Protein AF-A0A7E4ZRC6-F1 (afdb_monomer)

Sequence (76 aa):
MNLLVGTVGNDVYNYNIEISTDKNEWAHILSAEKQKDWKNIKFNKQPVIFIKIAGTVSTAEHSRFDCIRLECFTEK

Structure (mmCIF, N/CA/C/O backbone):
data_AF-A0A7E4ZRC6-F1
#
_entry.id   AF-A0A7E4ZRC6-F1
#
loop_
_atom_site.group_PDB
_atom_site.id
_atom_site.type_symbol
_atom_site.label_atom_id
_atom_site.label_alt_id
_atom_site.label_comp_id
_atom_site.label_asym_id
_atom_site.label_entity_id
_atom_site.label_seq_id
_atom_site.pdbx_PDB_ins_code
_atom_site.Cartn_x
_atom_site.Cartn_y
_atom_site.Cartn_z
_atom_site.occupancy
_atom_site.B_iso_or_equiv
_atom_site.auth_seq_id
_atom_site.auth_comp_id
_atom_site.auth_asym_id
_atom_site.auth_atom_id
_atom_site.pdbx_PDB_model_num
ATOM 1 N N . MET A 1 1 ? -4.751 -9.034 7.425 1.00 86.12 1 MET A N 1
ATOM 2 C CA . MET A 1 1 ? -5.504 -8.362 6.344 1.00 86.12 1 MET A CA 1
ATOM 3 C C . MET A 1 1 ? -4.672 -8.429 5.089 1.00 86.12 1 MET A C 1
ATOM 5 O O . MET A 1 1 ? -3.452 -8.491 5.207 1.00 86.12 1 MET A O 1
ATOM 9 N N . ASN A 1 2 ? -5.331 -8.439 3.936 1.00 86.75 2 ASN A N 1
ATOM 10 C CA . ASN A 1 2 ? -4.692 -8.538 2.634 1.00 86.75 2 ASN A CA 1
ATOM 11 C C . ASN A 1 2 ? -4.973 -7.274 1.833 1.00 86.75 2 ASN A C 1
ATOM 13 O O . ASN A 1 2 ? -6.126 -6.854 1.747 1.00 86.75 2 ASN A O 1
ATOM 17 N N . LEU A 1 3 ? -3.921 -6.698 1.257 1.00 85.88 3 LEU A N 1
ATOM 18 C CA . LEU A 1 3 ? -3.989 -5.588 0.319 1.00 85.88 3 LEU A CA 1
ATOM 19 C C . LEU A 1 3 ? -3.422 -6.035 -1.026 1.00 85.88 3 LEU A C 1
ATOM 21 O O . LEU A 1 3 ? -2.250 -6.396 -1.117 1.00 85.88 3 LEU A O 1
ATOM 25 N N . LEU A 1 4 ? -4.253 -6.000 -2.059 1.00 85.25 4 LEU A N 1
ATOM 26 C CA . LEU A 1 4 ? -3.860 -6.257 -3.434 1.00 85.25 4 LEU A CA 1
ATOM 27 C C . LEU A 1 4 ? -3.618 -4.928 -4.143 1.00 85.25 4 LEU A C 1
ATOM 29 O O . LEU A 1 4 ? -4.512 -4.083 -4.177 1.00 85.25 4 LEU A O 1
ATOM 33 N N . VAL A 1 5 ? -2.433 -4.768 -4.728 1.00 84.38 5 VAL A N 1
ATOM 34 C CA . VAL A 1 5 ? -2.085 -3.624 -5.581 1.00 84.38 5 VAL A CA 1
ATOM 35 C C . VAL A 1 5 ? -1.710 -4.142 -6.961 1.00 84.38 5 VAL A C 1
ATOM 37 O O . VAL A 1 5 ? -0.843 -5.009 -7.073 1.00 84.38 5 VAL A O 1
ATOM 40 N N . GLY A 1 6 ? -2.377 -3.633 -7.995 1.00 82.44 6 GLY A N 1
ATOM 41 C CA . GLY A 1 6 ? -2.092 -3.943 -9.394 1.00 82.44 6 GLY A CA 1
ATOM 42 C C . GLY A 1 6 ? -1.556 -2.727 -10.143 1.00 82.44 6 GLY A C 1
ATOM 43 O O . GLY A 1 6 ? -2.168 -1.657 -10.102 1.00 82.44 6 GLY A O 1
ATOM 44 N N . THR A 1 7 ? -0.449 -2.914 -10.855 1.00 76.25 7 THR A N 1
ATOM 45 C CA . THR A 1 7 ? 0.132 -1.959 -11.811 1.00 76.25 7 THR A CA 1
ATOM 46 C C . THR A 1 7 ? -0.030 -2.492 -13.235 1.00 76.25 7 THR A C 1
ATOM 48 O O . THR A 1 7 ? -0.211 -3.697 -13.423 1.00 76.25 7 THR A O 1
ATOM 51 N N . VAL A 1 8 ? -0.012 -1.615 -14.243 1.00 73.69 8 VAL A N 1
ATOM 52 C CA . VAL A 1 8 ? -0.087 -2.016 -15.659 1.00 73.69 8 VAL A CA 1
ATOM 53 C C . VAL A 1 8 ? 1.223 -1.706 -16.373 1.00 73.69 8 VAL A C 1
ATOM 55 O 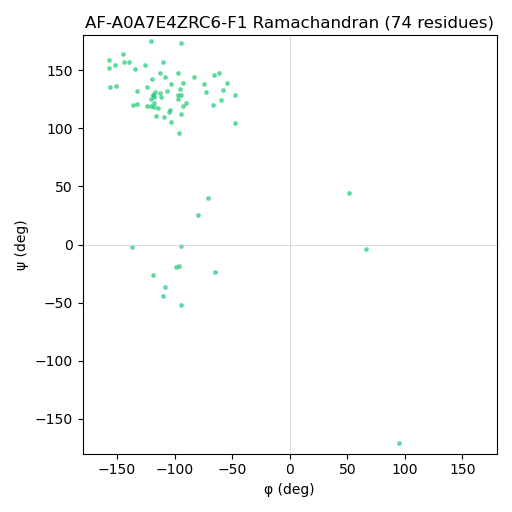O . VAL A 1 8 ? 1.866 -0.703 -16.083 1.00 73.69 8 VAL A O 1
ATOM 58 N N . GLY A 1 9 ? 1.578 -2.535 -17.352 1.00 70.81 9 GLY A N 1
ATOM 59 C CA . GLY A 1 9 ? 2.717 -2.295 -18.234 1.00 70.81 9 GLY A CA 1
ATOM 60 C C . GLY A 1 9 ? 4.011 -2.978 -17.793 1.00 70.81 9 GLY A C 1
ATOM 61 O O . GLY A 1 9 ? 4.026 -3.826 -16.908 1.00 70.81 9 GLY A O 1
ATOM 62 N N . ASN A 1 10 ? 5.101 -2.623 -18.476 1.00 68.56 10 ASN A N 1
ATOM 63 C CA . ASN A 1 10 ? 6.439 -3.184 -18.248 1.00 68.56 10 ASN A CA 1
ATOM 64 C C . ASN A 1 10 ? 7.289 -2.342 -17.284 1.00 68.56 10 ASN A C 1
ATOM 66 O O . ASN A 1 10 ? 8.440 -2.704 -17.004 1.00 68.56 10 ASN A O 1
ATOM 70 N N . ASP A 1 11 ? 6.730 -1.224 -16.816 1.00 73.44 11 ASP A N 1
ATOM 71 C CA . ASP A 1 11 ? 7.392 -0.288 -15.926 1.00 73.44 11 ASP A CA 1
ATOM 72 C C . ASP A 1 11 ? 7.666 -0.921 -14.562 1.00 73.44 11 ASP A C 1
ATOM 74 O O . ASP A 1 11 ? 6.933 -1.766 -14.047 1.00 73.44 11 ASP A O 1
ATOM 78 N N . VAL A 1 12 ? 8.787 -0.501 -13.990 1.00 77.75 12 VAL A N 1
ATOM 79 C CA . VAL A 1 12 ? 9.276 -0.964 -12.701 1.00 77.75 12 VAL A CA 1
ATOM 80 C C . VAL A 1 12 ? 9.005 0.117 -11.672 1.00 77.75 12 VAL A C 1
ATOM 82 O O . VAL A 1 12 ? 9.592 1.199 -11.731 1.00 77.75 12 VAL A O 1
ATOM 85 N N . TYR A 1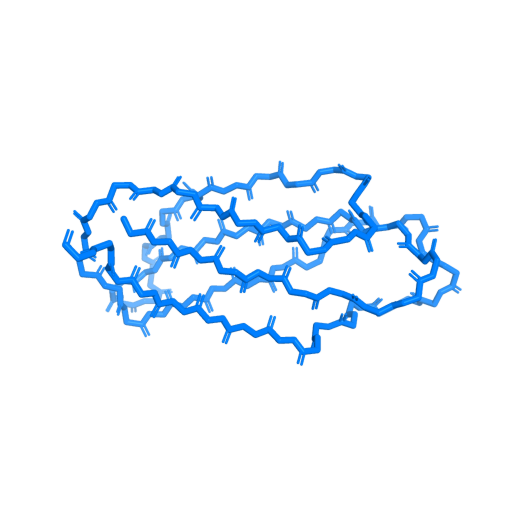 13 ? 8.152 -0.189 -10.702 1.00 82.00 13 TYR A N 1
ATOM 86 C CA . TYR A 1 13 ? 7.751 0.758 -9.676 1.00 82.00 13 TYR A CA 1
ATOM 87 C C . TYR A 1 13 ? 8.446 0.491 -8.346 1.00 82.00 13 TYR A C 1
ATOM 89 O O . TYR A 1 13 ? 8.556 -0.648 -7.879 1.00 82.00 13 TYR A O 1
ATOM 97 N N . ASN A 1 14 ? 8.857 1.590 -7.723 1.00 85.88 14 ASN A N 1
ATOM 98 C CA . ASN A 1 14 ? 9.186 1.649 -6.311 1.00 85.88 14 ASN A CA 1
ATOM 99 C C . ASN A 1 14 ? 8.054 2.413 -5.622 1.00 85.88 14 ASN A C 1
ATOM 101 O O . ASN A 1 14 ? 7.621 3.456 -6.119 1.00 85.88 14 ASN A O 1
ATOM 105 N N . TYR A 1 15 ? 7.529 1.887 -4.522 1.00 88.38 15 TYR A N 1
ATOM 106 C CA . TYR A 1 15 ? 6.444 2.540 -3.800 1.00 88.38 15 TYR A CA 1
ATOM 107 C C . TYR A 1 15 ? 6.382 2.096 -2.344 1.00 88.38 15 TYR A C 1
ATOM 109 O O . TYR A 1 15 ? 6.723 0.966 -2.002 1.00 88.38 15 TYR A O 1
ATOM 117 N N . ASN A 1 16 ? 5.877 2.983 -1.496 1.00 92.12 16 ASN A N 1
ATOM 118 C CA . ASN A 1 16 ? 5.620 2.711 -0.093 1.00 92.12 16 ASN A CA 1
ATOM 119 C C . ASN A 1 16 ? 4.119 2.607 0.159 1.00 92.12 16 ASN A C 1
ATOM 121 O O . ASN A 1 16 ? 3.327 3.339 -0.440 1.00 92.12 16 ASN A O 1
ATOM 125 N N . ILE A 1 17 ? 3.740 1.716 1.069 1.00 94.12 17 ILE A N 1
ATOM 126 C CA . ILE A 1 17 ? 2.371 1.585 1.559 1.00 94.12 17 ILE A CA 1
ATOM 127 C C . ILE A 1 17 ? 2.353 1.850 3.049 1.00 94.12 17 ILE A C 1
ATOM 129 O O . ILE A 1 17 ? 3.098 1.244 3.821 1.00 94.12 17 ILE A O 1
ATOM 133 N N . GLU A 1 18 ? 1.450 2.739 3.435 1.00 96.25 18 GLU A N 1
ATOM 134 C CA . GLU A 1 18 ? 1.208 3.121 4.814 1.00 96.25 18 GLU A CA 1
ATOM 135 C C . GLU A 1 18 ? -0.297 3.152 5.073 1.00 96.25 18 GLU A C 1
ATOM 137 O O . GLU A 1 18 ? -1.101 3.417 4.173 1.00 96.25 18 GLU A O 1
ATOM 142 N N . ILE A 1 19 ? -0.681 2.893 6.316 1.00 96.56 19 ILE A N 1
ATOM 143 C CA . ILE A 1 19 ? -2.075 2.922 6.760 1.00 96.56 19 ILE A CA 1
ATOM 144 C C . ILE A 1 19 ? -2.232 3.855 7.953 1.00 96.56 19 ILE A C 1
ATOM 146 O O . ILE A 1 19 ? -1.284 4.085 8.701 1.00 96.56 19 ILE A O 1
ATOM 150 N N . SER A 1 20 ? -3.438 4.382 8.131 1.00 96.69 20 SER A N 1
ATOM 151 C CA . SER A 1 20 ? -3.759 5.252 9.258 1.00 96.69 20 SER A CA 1
ATOM 152 C C . SER A 1 20 ? -5.235 5.152 9.637 1.00 96.69 20 SER A C 1
ATOM 154 O O . SER A 1 20 ? -6.100 4.840 8.808 1.00 96.69 20 SER A O 1
ATOM 156 N N . THR A 1 21 ? -5.528 5.443 10.899 1.00 97.62 21 THR A N 1
ATOM 157 C CA . THR A 1 21 ? -6.886 5.663 11.403 1.00 97.62 21 THR A CA 1
ATOM 158 C C . THR A 1 21 ? -7.261 7.146 11.447 1.00 97.62 21 THR A C 1
ATOM 160 O O . THR A 1 21 ? -8.446 7.457 11.490 1.00 97.62 21 THR A O 1
ATOM 163 N N . ASP A 1 22 ? -6.295 8.069 11.406 1.00 96.56 22 ASP A N 1
ATOM 164 C CA . ASP A 1 22 ? -6.523 9.490 11.712 1.00 96.56 22 ASP A CA 1
ATOM 165 C C . ASP A 1 22 ? -5.837 10.499 10.765 1.00 96.56 22 ASP A C 1
ATOM 167 O O . ASP A 1 22 ? -6.057 11.698 10.906 1.00 96.56 22 ASP A O 1
ATOM 171 N N . LYS A 1 23 ? -5.055 10.033 9.779 1.00 95.56 23 LYS A N 1
ATOM 172 C CA . LYS A 1 23 ? -4.181 10.814 8.871 1.00 95.56 23 LYS A CA 1
ATOM 173 C C . LYS A 1 23 ? -2.982 11.512 9.525 1.00 95.56 23 LYS A C 1
ATOM 175 O O . LYS A 1 23 ? -2.177 12.077 8.781 1.00 95.56 23 LYS A O 1
ATOM 180 N N . ASN A 1 24 ? -2.821 11.453 10.842 1.00 95.75 24 ASN A N 1
ATOM 181 C CA . ASN A 1 24 ? -1.688 12.051 11.546 1.00 95.75 24 ASN A CA 1
ATOM 182 C C . ASN A 1 24 ? -0.588 11.014 11.760 1.00 95.75 24 ASN A C 1
ATOM 184 O O . ASN A 1 24 ? 0.554 11.230 11.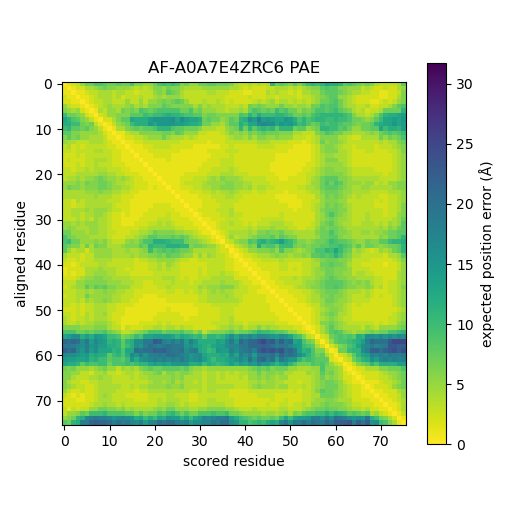356 1.00 95.75 24 ASN A O 1
ATOM 188 N N . GLU A 1 25 ? -0.949 9.866 12.330 1.00 95.62 25 GLU A N 1
ATOM 189 C CA . GLU A 1 25 ? -0.029 8.761 12.567 1.00 95.62 25 GLU A CA 1
ATOM 190 C C . GLU A 1 25 ? -0.149 7.731 11.447 1.00 95.62 25 GLU A C 1
ATOM 192 O O . GLU A 1 25 ? -1.241 7.271 11.101 1.00 95.62 25 GLU A O 1
ATOM 197 N N . TRP A 1 26 ? 0.991 7.373 10.860 1.00 96.69 26 TRP A N 1
ATOM 198 C CA . TRP A 1 26 ? 1.066 6.436 9.747 1.00 96.69 26 TRP A CA 1
ATOM 199 C C . TRP A 1 26 ? 1.878 5.213 10.155 1.00 96.69 26 TRP A C 1
ATOM 201 O O . TRP A 1 26 ? 3.045 5.322 10.527 1.00 96.69 26 TRP A O 1
ATOM 211 N N . ALA A 1 27 ? 1.259 4.038 10.058 1.00 95.88 27 ALA A N 1
ATOM 212 C CA . ALA A 1 27 ? 1.948 2.770 10.218 1.00 95.88 27 ALA A CA 1
ATOM 213 C C . ALA A 1 27 ? 2.470 2.305 8.856 1.00 95.88 27 ALA A C 1
ATOM 215 O O . ALA A 1 27 ? 1.702 2.118 7.906 1.00 95.88 27 ALA A O 1
ATOM 216 N N . HIS A 1 28 ? 3.782 2.106 8.767 1.00 95.81 28 HIS A N 1
ATOM 217 C CA . HIS A 1 28 ? 4.423 1.587 7.569 1.00 95.81 28 HIS A CA 1
ATOM 218 C C . HIS A 1 28 ? 4.123 0.095 7.379 1.00 95.81 28 HIS A C 1
ATOM 220 O O . HIS A 1 28 ? 4.284 -0.697 8.307 1.00 95.81 28 HIS A O 1
ATOM 226 N N . ILE A 1 29 ? 3.708 -0.287 6.170 1.00 95.19 29 ILE A N 1
ATOM 227 C CA . ILE A 1 29 ? 3.354 -1.671 5.823 1.00 95.19 29 ILE A CA 1
ATOM 228 C C . ILE A 1 29 ? 4.374 -2.302 4.886 1.00 95.19 29 ILE A C 1
ATOM 230 O O . ILE A 1 29 ? 4.733 -3.464 5.067 1.00 95.19 29 ILE A O 1
ATOM 234 N N . LEU A 1 30 ? 4.814 -1.567 3.866 1.00 92.94 30 LEU A N 1
ATOM 235 C CA . LEU A 1 30 ? 5.728 -2.093 2.862 1.00 92.94 30 LEU A CA 1
ATOM 236 C C . LEU A 1 30 ? 6.506 -0.969 2.183 1.00 92.94 30 LEU A C 1
ATOM 238 O O . LEU A 1 30 ? 5.900 -0.001 1.727 1.00 92.94 30 LEU A O 1
ATOM 242 N N . SER A 1 31 ? 7.812 -1.174 2.019 1.00 91.38 31 SER A N 1
ATOM 243 C CA . SER A 1 31 ? 8.644 -0.499 1.020 1.00 91.38 31 SER A CA 1
ATOM 244 C C . SER A 1 31 ? 8.893 -1.479 -0.117 1.00 91.38 31 SER A C 1
ATOM 246 O O . SER A 1 31 ? 9.617 -2.464 0.037 1.00 91.38 31 SER A O 1
ATOM 248 N N . ALA A 1 32 ? 8.223 -1.267 -1.242 1.00 87.69 32 ALA A N 1
ATOM 249 C CA . ALA A 1 32 ? 8.341 -2.106 -2.417 1.00 87.69 32 ALA A CA 1
ATOM 250 C C . ALA A 1 32 ? 9.377 -1.517 -3.372 1.00 87.69 32 ALA A C 1
ATOM 252 O O . ALA A 1 32 ? 9.285 -0.353 -3.756 1.00 87.69 32 ALA A O 1
ATOM 253 N N . GLU A 1 33 ? 10.324 -2.347 -3.799 1.00 86.00 33 GLU A N 1
ATOM 254 C CA . GLU A 1 33 ? 11.326 -1.984 -4.797 1.00 86.00 33 GLU A CA 1
ATOM 255 C C . GLU A 1 33 ? 11.223 -2.896 -6.012 1.00 86.00 33 GLU A C 1
ATOM 257 O O . GLU A 1 33 ? 10.991 -4.101 -5.893 1.00 86.00 33 GLU A O 1
ATOM 262 N N . LYS A 1 34 ? 11.427 -2.318 -7.187 1.00 82.69 34 LYS A N 1
ATOM 263 C CA . LYS A 1 34 ? 11.481 -2.989 -8.480 1.00 82.69 34 LYS A CA 1
ATOM 264 C C . LYS A 1 34 ? 10.294 -3.911 -8.798 1.00 82.69 34 LYS A C 1
ATOM 266 O O . LYS A 1 34 ? 10.484 -5.027 -9.280 1.00 82.69 34 LYS A O 1
ATOM 271 N N . GLN A 1 35 ? 9.068 -3.466 -8.529 1.00 81.69 35 GLN A N 1
ATOM 272 C CA . GLN A 1 35 ? 7.858 -4.259 -8.774 1.00 81.69 35 GLN A CA 1
ATOM 273 C C . GLN A 1 35 ? 7.253 -3.981 -10.153 1.00 81.69 35 GLN A C 1
ATOM 275 O O . GLN A 1 35 ? 7.193 -2.828 -10.568 1.00 81.69 35 GLN A O 1
ATOM 280 N N . LYS A 1 36 ? 6.790 -5.034 -10.837 1.00 74.75 36 LYS A N 1
ATOM 281 C CA . LYS A 1 36 ? 6.129 -4.955 -12.156 1.00 74.75 36 LYS A CA 1
ATOM 282 C C . LYS A 1 36 ? 4.686 -5.474 -12.157 1.00 74.75 36 LYS A C 1
ATOM 284 O O . LYS A 1 36 ? 3.879 -5.032 -12.965 1.00 74.75 36 LYS A O 1
ATOM 289 N N . ASP A 1 37 ? 4.367 -6.386 -11.239 1.00 76.81 37 ASP A N 1
ATOM 290 C CA . ASP A 1 37 ? 3.130 -7.167 -11.244 1.00 76.81 37 ASP A CA 1
ATOM 291 C C . ASP A 1 37 ? 2.283 -6.953 -9.984 1.00 76.81 37 ASP A C 1
ATOM 293 O O . ASP A 1 37 ? 2.683 -6.303 -9.015 1.00 76.81 37 ASP A O 1
ATOM 297 N N . TRP A 1 38 ? 1.105 -7.578 -9.999 1.00 79.69 38 TRP A N 1
ATOM 298 C CA . TRP A 1 38 ? 0.193 -7.691 -8.869 1.00 79.69 38 TRP A CA 1
ATOM 299 C C . TRP A 1 38 ? 0.915 -8.127 -7.596 1.00 79.69 38 TRP A C 1
ATOM 301 O O . TRP A 1 38 ? 1.580 -9.165 -7.560 1.00 79.69 38 TRP A O 1
ATOM 311 N N . LYS A 1 39 ? 0.704 -7.376 -6.516 1.00 84.88 39 LYS A N 1
ATOM 312 C CA . LYS A 1 39 ? 1.276 -7.678 -5.206 1.00 84.88 39 LYS A CA 1
ATOM 313 C C . LYS A 1 39 ? 0.177 -7.882 -4.180 1.00 84.88 39 LYS A C 1
ATOM 315 O O . LYS A 1 39 ? -0.591 -6.964 -3.907 1.00 84.88 39 LYS A O 1
ATOM 320 N N . ASN A 1 40 ? 0.127 -9.079 -3.597 1.00 89.75 40 ASN A N 1
ATOM 321 C CA . ASN A 1 40 ? -0.688 -9.355 -2.420 1.00 89.75 40 ASN A CA 1
ATOM 322 C C . ASN A 1 40 ? 0.157 -9.147 -1.160 1.00 89.75 40 ASN A C 1
ATOM 324 O O . ASN A 1 40 ? 1.177 -9.811 -0.967 1.00 89.75 40 ASN A O 1
ATOM 328 N N . ILE A 1 41 ? -0.264 -8.213 -0.319 1.00 91.25 41 ILE A N 1
ATOM 329 C CA . ILE A 1 41 ? 0.474 -7.755 0.850 1.00 91.25 41 ILE A CA 1
ATOM 330 C C . ILE A 1 41 ? -0.318 -8.141 2.084 1.00 91.25 41 ILE A C 1
ATOM 332 O O . ILE A 1 41 ? -1.433 -7.661 2.296 1.00 91.25 41 ILE A O 1
ATOM 336 N N . LYS A 1 42 ? 0.278 -8.995 2.915 1.00 91.81 42 LYS A N 1
ATOM 337 C CA . LYS A 1 42 ? -0.301 -9.381 4.198 1.00 91.81 42 LYS A CA 1
ATOM 338 C C . LYS A 1 42 ? 0.264 -8.514 5.309 1.00 91.81 42 LYS A C 1
ATOM 340 O O 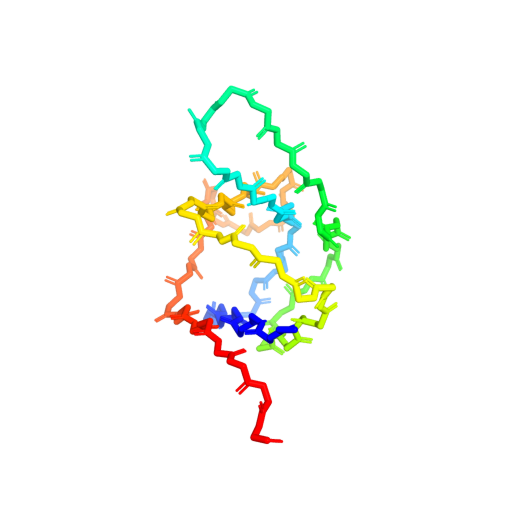. LYS A 1 42 ? 1.473 -8.344 5.412 1.00 91.81 42 LYS A O 1
ATOM 345 N N . PHE A 1 43 ? -0.616 -8.017 6.165 1.00 91.94 43 PHE A N 1
ATOM 346 C CA . PHE A 1 43 ? -0.241 -7.265 7.357 1.00 91.94 43 PHE A CA 1
ATOM 347 C C . PHE A 1 43 ? -1.200 -7.546 8.513 1.00 91.94 43 PHE A C 1
ATOM 349 O O . PHE A 1 43 ? -2.294 -8.099 8.322 1.00 91.94 43 PHE A O 1
ATOM 356 N N . ASN A 1 44 ? -0.776 -7.185 9.725 1.00 91.50 44 ASN A N 1
ATOM 357 C CA . ASN A 1 44 ? -1.534 -7.433 10.949 1.00 91.50 44 ASN A CA 1
ATOM 358 C C . ASN A 1 44 ? -2.954 -6.865 10.848 1.00 91.50 44 ASN A C 1
ATOM 360 O O . ASN A 1 44 ? -3.173 -5.772 10.318 1.00 91.50 44 ASN A O 1
ATOM 364 N N . LYS A 1 45 ? -3.929 -7.633 11.347 1.00 90.00 45 LYS A N 1
ATOM 365 C CA . LYS A 1 45 ? -5.333 -7.218 11.375 1.00 90.00 45 LYS A CA 1
ATOM 366 C C . LYS A 1 45 ? -5.483 -6.037 12.329 1.00 90.00 45 LYS A C 1
ATOM 368 O O . LYS A 1 45 ? -5.179 -6.166 13.508 1.00 90.00 45 LYS A O 1
ATOM 373 N N . GLN A 1 46 ? -5.952 -4.912 11.804 1.00 89.38 46 GLN A N 1
ATOM 374 C CA . GLN A 1 46 ? -6.132 -3.671 12.551 1.00 89.38 46 GLN A CA 1
ATOM 375 C C . GLN A 1 46 ? -7.170 -2.782 11.854 1.00 89.38 46 GLN A C 1
ATOM 377 O O . GLN A 1 46 ? -7.402 -2.969 10.656 1.00 89.38 46 GLN A O 1
ATOM 382 N N . PRO A 1 47 ? -7.801 -1.832 12.564 1.00 91.88 47 PRO A N 1
ATOM 383 C CA . PRO A 1 47 ? -8.643 -0.825 11.931 1.00 91.88 47 PRO A CA 1
ATOM 384 C C . PRO A 1 47 ? -7.847 -0.022 10.898 1.00 9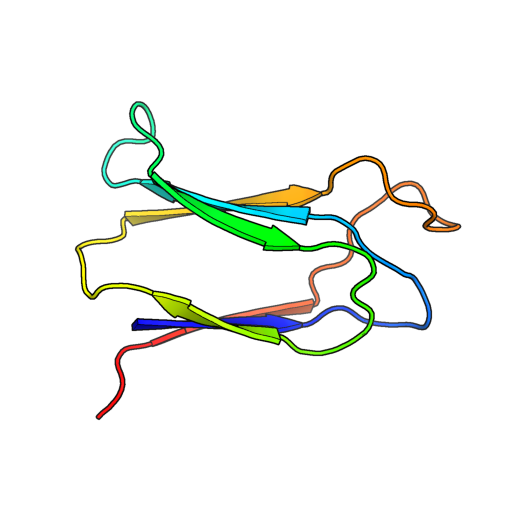1.88 47 PRO A C 1
ATOM 386 O O . PRO A 1 47 ? -6.739 0.429 11.176 1.00 91.88 47 PRO A O 1
ATOM 389 N N . VAL A 1 48 ? -8.414 0.159 9.707 1.00 92.94 48 VAL A N 1
ATOM 390 C CA . VAL A 1 48 ? -7.821 0.965 8.634 1.00 92.94 48 VAL A CA 1
ATOM 391 C C . VAL A 1 48 ? -8.899 1.874 8.080 1.00 92.94 48 VAL A C 1
ATOM 393 O O . VAL A 1 48 ? -9.927 1.394 7.608 1.00 92.94 48 VAL A O 1
ATOM 396 N N . ILE A 1 49 ? -8.654 3.180 8.147 1.00 95.31 49 ILE A N 1
ATOM 397 C CA . ILE A 1 49 ? -9.545 4.200 7.579 1.00 95.31 49 ILE A CA 1
ATOM 398 C C . ILE A 1 49 ? -8.896 4.808 6.334 1.00 95.31 49 ILE A C 1
ATOM 400 O O . ILE A 1 49 ? -9.570 5.073 5.342 1.00 95.31 49 ILE A O 1
ATOM 404 N N . PHE A 1 50 ? -7.574 4.968 6.355 1.00 96.38 50 PHE A N 1
ATOM 405 C CA . PHE A 1 50 ? -6.804 5.537 5.261 1.00 96.38 50 PHE A CA 1
ATOM 406 C C . PHE A 1 50 ? -5.710 4.574 4.817 1.00 96.38 50 PHE A C 1
ATOM 408 O O . PHE A 1 50 ? -4.992 4.005 5.638 1.00 96.38 50 PHE A O 1
ATOM 415 N N . ILE A 1 51 ? -5.575 4.430 3.501 1.00 95.56 51 ILE A N 1
ATOM 416 C CA . ILE A 1 51 ? -4.474 3.730 2.841 1.00 95.56 51 ILE A CA 1
ATOM 417 C C . ILE A 1 51 ? -3.767 4.763 1.972 1.00 95.56 51 ILE A C 1
ATOM 419 O O . ILE A 1 51 ? -4.413 5.457 1.185 1.00 95.56 51 ILE A O 1
ATOM 423 N N . LYS A 1 52 ? -2.449 4.868 2.111 1.00 94.44 52 LYS A N 1
ATOM 424 C CA . LYS A 1 52 ? -1.604 5.747 1.305 1.00 94.44 52 LYS A CA 1
ATOM 425 C C . LYS A 1 52 ? -0.615 4.895 0.527 1.00 94.44 52 LYS A C 1
ATOM 427 O O . LYS A 1 52 ? 0.101 4.086 1.111 1.00 94.44 52 LYS A O 1
ATOM 432 N N . ILE A 1 53 ? -0.591 5.098 -0.787 1.00 91.88 53 ILE A N 1
ATOM 433 C CA . ILE A 1 53 ? 0.365 4.480 -1.705 1.00 91.88 53 ILE A CA 1
ATOM 434 C C . ILE A 1 53 ? 1.189 5.615 -2.293 1.00 91.88 53 ILE A C 1
ATOM 436 O O . ILE A 1 53 ? 0.665 6.443 -3.036 1.00 91.88 53 ILE A O 1
ATOM 440 N N . ALA A 1 54 ? 2.457 5.687 -1.912 1.00 88.75 54 ALA A N 1
ATOM 441 C CA . ALA A 1 54 ? 3.366 6.728 -2.361 1.00 88.75 54 ALA A CA 1
ATOM 442 C C . ALA A 1 54 ? 4.387 6.116 -3.317 1.00 88.75 54 ALA A C 1
ATOM 444 O O . ALA A 1 54 ? 5.244 5.349 -2.883 1.00 88.75 54 ALA A O 1
ATOM 445 N N . GLY A 1 55 ? 4.302 6.450 -4.607 1.00 83.38 55 GLY A N 1
ATOM 446 C CA . GLY A 1 55 ? 5.379 6.153 -5.549 1.00 83.38 55 GLY A CA 1
ATOM 447 C C . GLY A 1 55 ? 6.660 6.840 -5.081 1.00 83.38 55 GLY A C 1
ATOM 448 O O . GLY A 1 55 ? 6.662 8.045 -4.829 1.00 83.38 55 GLY A O 1
ATOM 449 N N . THR A 1 56 ? 7.732 6.076 -4.911 1.00 79.69 56 THR A N 1
ATOM 450 C CA . THR A 1 56 ? 9.067 6.618 -4.641 1.00 79.69 56 THR A CA 1
ATOM 451 C C . THR A 1 56 ? 9.822 6.745 -5.958 1.00 79.69 56 THR A C 1
ATOM 453 O O . THR A 1 56 ? 9.294 6.350 -6.998 1.00 79.69 56 THR A O 1
ATOM 456 N N . VAL A 1 57 ? 11.023 7.344 -5.941 1.00 67.25 57 VAL A N 1
ATOM 457 C CA . VAL A 1 57 ? 11.845 7.544 -7.149 1.00 67.25 57 VAL A CA 1
ATOM 458 C C . VAL A 1 57 ? 11.904 6.232 -7.932 1.00 67.25 57 VAL A C 1
ATOM 460 O O . VAL A 1 57 ? 12.547 5.264 -7.518 1.00 67.25 57 VAL A O 1
ATOM 463 N N . SER A 1 58 ? 11.157 6.188 -9.030 1.00 57.16 58 SER A N 1
ATOM 464 C CA . SER A 1 58 ? 11.043 5.032 -9.897 1.00 57.16 58 SER A CA 1
ATOM 465 C C . SER A 1 58 ? 12.005 5.230 -11.055 1.00 57.16 58 SER A C 1
ATOM 467 O O . SER A 1 58 ? 12.249 6.343 -11.515 1.00 57.16 58 SER A O 1
ATOM 469 N N . THR A 1 59 ? 12.545 4.131 -11.560 1.00 52.41 59 THR A N 1
ATOM 470 C CA . THR A 1 59 ? 13.194 4.103 -12.873 1.00 52.41 59 THR A CA 1
ATOM 471 C C . THR A 1 59 ? 12.145 4.008 -13.989 1.00 52.41 59 THR A C 1
ATOM 473 O O . THR A 1 59 ? 12.430 3.419 -15.026 1.00 52.41 59 THR A O 1
ATOM 476 N N . ALA A 1 60 ? 10.908 4.465 -13.749 1.00 57.34 60 ALA A N 1
ATOM 477 C CA . ALA A 1 60 ? 9.818 4.349 -14.710 1.00 57.34 60 ALA A CA 1
ATOM 478 C C . ALA A 1 60 ? 10.023 5.361 -15.840 1.00 57.34 60 ALA A C 1
ATOM 480 O O . ALA A 1 60 ? 10.394 6.509 -15.591 1.00 57.34 60 ALA A O 1
ATOM 481 N N . GLU A 1 61 ? 9.771 4.938 -17.079 1.00 55.66 61 GLU A N 1
ATOM 482 C CA . GLU A 1 61 ? 9.959 5.791 -18.261 1.00 55.66 61 GLU A CA 1
ATOM 483 C C . GLU A 1 61 ? 9.002 6.993 -18.264 1.00 55.66 61 GLU A C 1
ATOM 485 O O . GLU A 1 61 ? 9.292 8.046 -18.832 1.00 55.66 61 GLU A O 1
ATOM 490 N N . HIS A 1 62 ? 7.880 6.856 -17.560 1.00 58.75 62 HIS A N 1
ATOM 491 C CA . HIS A 1 62 ? 6.880 7.888 -17.353 1.00 58.75 62 HIS A CA 1
ATOM 492 C C . HIS A 1 62 ? 6.904 8.284 -15.875 1.00 58.75 62 HIS A C 1
ATOM 494 O O . HIS A 1 62 ? 6.791 7.434 -14.996 1.00 58.75 62 HIS A O 1
ATOM 500 N N . SER A 1 63 ? 7.038 9.576 -15.577 1.00 69.50 63 SER A N 1
ATOM 501 C CA . SER A 1 63 ? 7.160 10.140 -14.221 1.00 69.50 63 SER A CA 1
ATOM 502 C C . SER A 1 63 ? 5.864 10.076 -13.384 1.00 69.50 63 SER A C 1
ATOM 504 O O . SER A 1 63 ? 5.518 11.020 -12.675 1.00 69.50 63 SER A O 1
ATOM 506 N N . ARG A 1 64 ? 5.116 8.971 -13.465 1.00 74.19 64 ARG A N 1
ATOM 507 C CA . ARG A 1 64 ? 3.862 8.724 -12.745 1.00 74.19 64 ARG A CA 1
ATOM 508 C C . ARG A 1 64 ? 3.783 7.281 -12.243 1.00 74.19 64 ARG A C 1
ATOM 510 O O . ARG A 1 64 ? 4.429 6.387 -12.781 1.00 74.19 64 ARG A O 1
ATOM 517 N N . PHE A 1 65 ? 2.971 7.061 -11.213 1.00 79.31 65 PHE A N 1
ATOM 518 C CA . PHE A 1 65 ? 2.658 5.735 -10.680 1.00 79.31 65 PHE A CA 1
ATOM 519 C C . PHE A 1 65 ? 1.242 5.331 -11.106 1.00 79.31 65 PHE A C 1
ATOM 521 O O . PHE A 1 65 ? 0.271 5.950 -10.669 1.00 79.31 65 PHE A O 1
ATOM 528 N N . ASP A 1 66 ? 1.131 4.299 -11.944 1.00 80.38 66 ASP A N 1
ATOM 529 C CA . ASP A 1 66 ? -0.144 3.840 -12.503 1.00 80.38 66 ASP A CA 1
ATOM 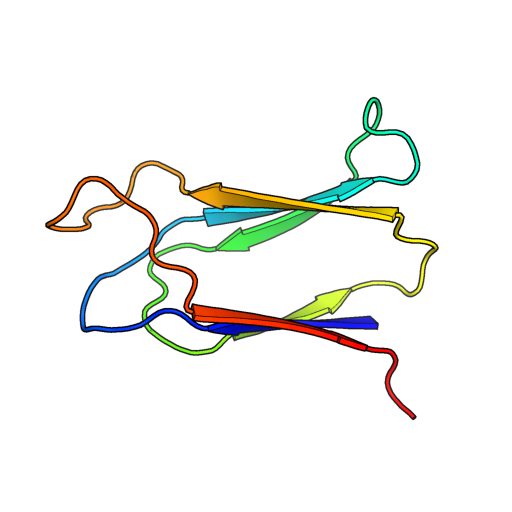530 C C . ASP A 1 66 ? -0.705 2.666 -11.675 1.00 80.38 66 ASP A C 1
ATOM 532 O O . ASP A 1 66 ? -0.351 1.501 -11.870 1.00 80.38 66 ASP A O 1
ATOM 536 N N . CYS A 1 67 ? -1.599 2.978 -10.731 1.00 84.12 67 CYS A N 1
ATOM 537 C CA . CYS A 1 67 ? -2.334 1.989 -9.936 1.00 84.12 67 CYS A CA 1
ATOM 538 C C . CYS A 1 67 ? -3.693 1.697 -10.582 1.00 84.12 67 CYS A C 1
ATOM 540 O O . CYS A 1 67 ? -4.569 2.562 -10.601 1.00 84.12 67 CYS A O 1
ATOM 542 N N . ILE A 1 68 ? -3.879 0.478 -11.093 1.00 87.81 68 ILE A N 1
ATOM 543 C CA . ILE A 1 68 ? -5.104 0.085 -11.813 1.00 87.81 68 ILE A CA 1
ATOM 544 C C . ILE A 1 68 ? -6.097 -0.696 -10.954 1.00 87.81 68 ILE A C 1
ATOM 546 O O . ILE A 1 68 ? -7.274 -0.786 -11.301 1.00 87.81 68 ILE A O 1
ATOM 550 N N . ARG A 1 69 ? -5.645 -1.284 -9.841 1.00 88.75 69 ARG A N 1
ATOM 551 C CA . ARG A 1 69 ? -6.516 -2.017 -8.919 1.00 88.75 69 ARG A CA 1
ATOM 552 C C . ARG A 1 69 ? -5.989 -1.961 -7.498 1.00 88.75 69 ARG A C 1
ATOM 554 O O . ARG A 1 69 ? -4.800 -2.168 -7.261 1.00 88.75 69 ARG A O 1
ATOM 561 N N . LEU A 1 70 ? -6.914 -1.730 -6.571 1.00 91.38 70 LEU A N 1
ATOM 562 C CA . LEU A 1 70 ? -6.673 -1.713 -5.139 1.00 91.38 70 LEU A CA 1
ATOM 563 C C . LEU A 1 70 ? -7.794 -2.467 -4.425 1.00 91.38 70 LEU A C 1
ATOM 565 O O . LEU A 1 70 ? -8.954 -2.072 -4.521 1.00 91.38 70 LEU A O 1
ATOM 569 N N . GLU A 1 71 ? -7.457 -3.527 -3.695 1.00 92.38 71 GLU A N 1
ATOM 570 C CA . GLU A 1 71 ? -8.431 -4.286 -2.900 1.00 92.38 71 GLU A CA 1
ATOM 571 C C . GLU A 1 71 ? -7.897 -4.538 -1.499 1.00 92.38 71 GLU A C 1
ATOM 573 O O . GLU A 1 71 ? -6.773 -5.003 -1.349 1.00 92.38 71 GLU A O 1
ATOM 578 N N . CYS A 1 72 ? -8.705 -4.272 -0.473 1.00 91.69 72 CYS A N 1
ATOM 579 C CA . CYS A 1 72 ? -8.357 -4.550 0.916 1.00 91.69 72 CYS A CA 1
ATOM 580 C C . CYS A 1 72 ? -9.432 -5.436 1.540 1.00 91.69 72 CYS A C 1
ATOM 582 O O . CYS A 1 72 ? -10.599 -5.049 1.599 1.00 91.69 72 CYS A O 1
ATOM 584 N N . PHE A 1 73 ? -9.051 -6.629 1.989 1.00 89.31 73 PHE A N 1
ATOM 585 C CA . PHE A 1 73 ? -9.992 -7.605 2.530 1.00 89.31 73 PHE A CA 1
ATOM 586 C C . PHE A 1 73 ? -9.396 -8.391 3.697 1.00 89.31 73 PHE A C 1
ATOM 588 O O . PHE A 1 73 ? -8.178 -8.514 3.871 1.00 89.31 73 PHE A O 1
ATOM 595 N N . THR A 1 74 ? -10.273 -8.930 4.539 1.00 84.06 74 THR A N 1
ATOM 596 C CA . THR A 1 74 ? -9.873 -9.900 5.558 1.00 84.06 74 THR A CA 1
ATOM 597 C C . THR A 1 74 ? -9.810 -11.281 4.914 1.00 84.06 74 THR A C 1
ATOM 599 O O . THR A 1 74 ? -10.627 -11.598 4.051 1.00 84.06 74 THR A O 1
ATOM 602 N N . GLU A 1 75 ? -8.856 -12.117 5.321 1.00 72.19 75 GLU A N 1
ATOM 603 C CA . GLU A 1 75 ? -8.966 -13.551 5.026 1.00 72.19 75 GLU A CA 1
ATOM 604 C C . GLU A 1 75 ? -10.237 -14.091 5.699 1.00 72.19 75 GLU A C 1
ATOM 606 O O . GLU A 1 75 ? -10.671 -13.529 6.714 1.00 72.19 75 GLU A O 1
ATOM 611 N N . LYS A 1 76 ? -10.870 -15.085 5.066 1.00 57.62 76 LYS A N 1
ATOM 612 C CA . LYS A 1 76 ? -12.063 -15.749 5.604 1.00 57.62 76 LYS A CA 1
ATOM 613 C C . LYS A 1 76 ? -11.736 -16.498 6.888 1.00 57.6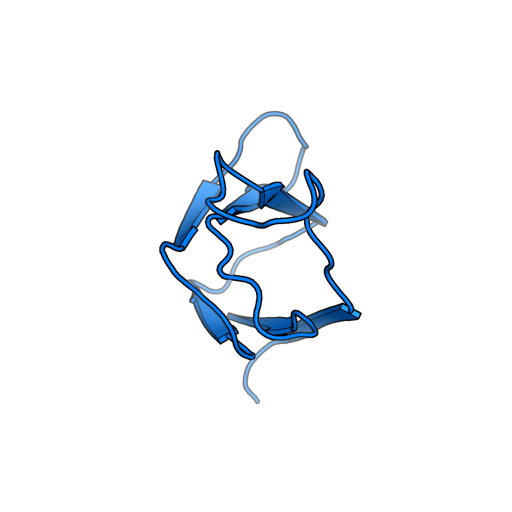2 76 LYS A C 1
ATOM 615 O O . LYS A 1 76 ? -10.629 -17.077 6.948 1.00 57.62 76 LYS A O 1
#

Mean predicted aligned error: 5.23 Å

Nearest PDB structures (foldseek):
  4a6o-assembly2_B  TM=7.455E-01  e=1.620E-01  Clostridium perfringens
  4a42-assembly2_B  TM=6.515E-01  e=9.159E-02  Clostridium perfringens
  5msx-assembly1_A  TM=7.672E-01  e=5.072E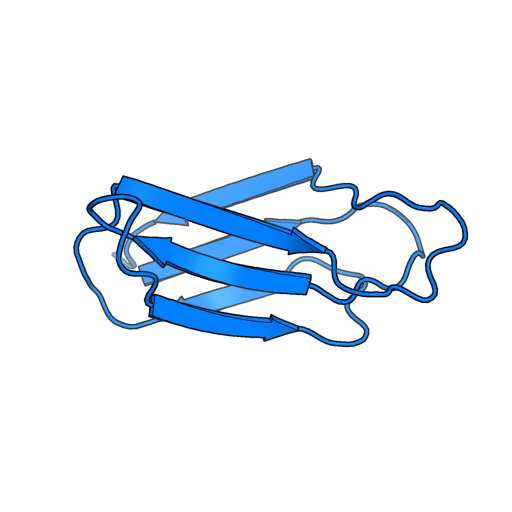-01  Bacteroides thetaiotaomicron VPI-5482
  4a3z-assembly1_A  TM=5.171E-01  e=3.602E-01  Clostridium perfringens
  4d0q-assembly1_A  TM=4.283E-01  e=8.475E-01  Streptococcus pneumoniae TIGR4

InterPro domains:
  IPR052407 BTB/POZ domain-containing protein 9 [PTHR46306] (1-74)

pLDDT: mean 84.52, std 11.3, range [52.41, 97.62]

Secondary structure (DSSP, 8-state):
-EEEEEE-SS--EEEEEEEESSSSS-EEEEEEEEE-S-EEEE------SEEEEEE-S---SSSS--EEEEEEE---

Radius of gyration: 12.66 Å; Cα contacts (8 Å, |Δi|>4): 155; chains: 1; bounding box: 25×28×31 Å

Organism: Panagrellus redivivus (NCBI:txid6233)

Foldseek 3Di:
DKKKWAFDDPFFWWKWKWFDPPVPDTDT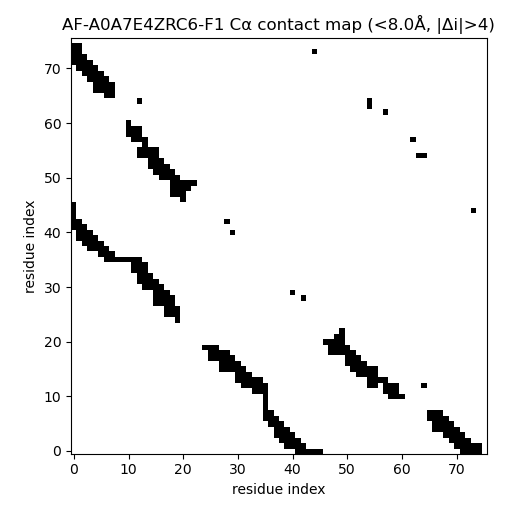QDGDGRDDGIDIGDDDDDDGDDIDIGTDDGPGPDPDTGTDDIDDDDDD

Solvent-accessible surface area (backbone atoms only — not comparable to full-atom values): 4663 Å² total; per-residue (Å²): 55,38,38,37,42,27,47,72,69,89,48,39,41,22,34,36,36,32,36,17,76,75,83,76,61,72,50,82,76,45,83,45,71,77,40,47,61,73,41,80,45,78,49,83,81,67,87,71,74,42,81,46,78,44,71,45,96,45,86,34,93,53,101,70,78,65,76,78,44,80,48,78,47,71,78,132